Protein AF-A0A6V7HLE0-F1 (afdb_monomer)

Solvent-accessible surface area (backbone atoms only — not comparable to full-atom values): 6929 Å² total; per-residue (Å²): 120,99,83,54,61,70,68,43,31,61,77,67,65,37,45,67,63,46,24,53,49,45,64,56,27,66,76,41,88,66,30,54,54,55,52,43,51,55,50,48,53,54,50,44,53,53,43,41,52,60,47,49,57,46,75,79,42,96,61,55,44,54,57,56,52,48,52,53,49,54,51,48,51,54,53,50,48,40,33,55,73,20,46,72,60,40,64,70,55,54,52,48,54,54,53,42,53,55,54,36,49,70,73,31,90,58,47,68,58,26,51,52,53,35,52,51,54,54,50,60,63,64,64,78,112

Nearest PDB structures (foldseek):
  4ap2-assembly1_B  TM=9.742E-01  e=7.975E-08  Homo sapiens
  4a0c-assembly2_C  TM=9.068E-01  e=9.209E-03  Homo sapiens
  8ek4-assembly1_A  TM=3.374E-01  e=4.069E+00  synthetic construct
  7wot-assembly1_M  TM=4.047E-01  e=7.249E+00  Saccharomyces cerevisiae
  7wot-assembly1_A  TM=4.047E-01  e=6.527E+00  Saccharomyces cerevisiae

Secondary structure (DSSP, 8-state):
-TT-SHHHHHHTT-HHHHHHHHHHHTTSTTHHHHHHHHHHHHHHHHHHHHHHHHHHS---HHHHHHHHHHHHHHHHHHHHHTSTT-HHHHHHHHHHHHHHHTT-TTHHHHHHHHHHHHHHHHT--

Radius of gyration: 16.68 Å; Cα contacts (8 Å, |Δi|>4): 91; chains: 1; bounding box: 50×32×39 Å

Organism: NCBI:txid1563983

InterPro domains:
  IPR001373 Cullin, N-terminal [PF00888] (6-125)
  IPR016159 Cullin repeat-like-containing domain superfamily [SSF74788] (3-104)
  IPR045093 Cullin [PTHR11932] (1-122)

Foldseek 3Di:
DVQDDLLNCLVVVVLVVLQVQLVVLVVDVCSNVVSLVVVLVNLLVVLQVLLVVVVVDPDQLQVSVVVLVVSLVSLVSSCVRRVVVDPSNVVSSVVSSVVSCVVHPCSVVSVVVNVVVVVVVVVPD

Mean predicted aligned error: 5.28 Å

pLDDT: mean 89.58, std 11.66, range [44.81, 98.25]

Sequence (125 aa):
MENSGVVHMLKNQKTDDLGCMY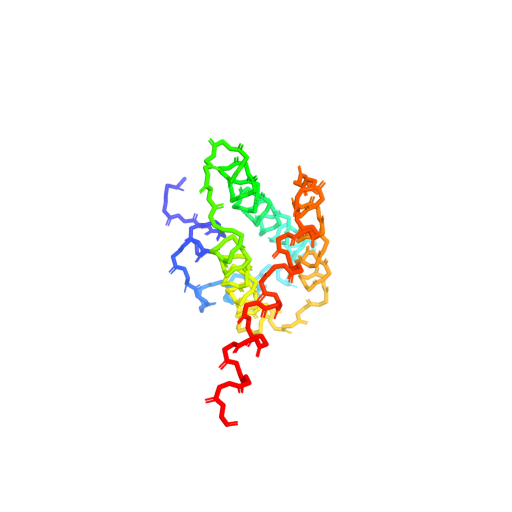KLFSRVSDGLRTVCDCVSQFLREQGRSMVQEEQEATTNAVNFVQNLLDLKERFDHFLHYSFSNDKLFKQMIVSDFEYFLNLNSKSPEYLSLFIDDKLKKGVKG

Structure (mmCIF, N/CA/C/O backbone):
data_AF-A0A6V7HLE0-F1
#
_entry.id   AF-A0A6V7HLE0-F1
#
loop_
_atom_site.group_PDB
_atom_site.id
_atom_site.type_symbol
_atom_site.label_atom_id
_atom_si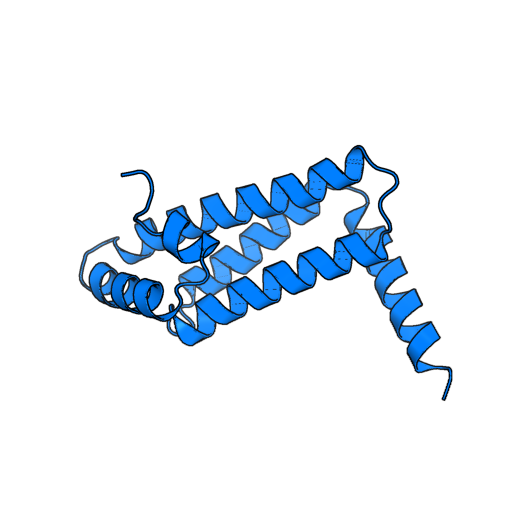te.label_alt_id
_atom_site.label_comp_id
_atom_site.label_asym_id
_atom_site.label_entity_id
_atom_site.label_seq_id
_atom_site.pdbx_PDB_ins_code
_atom_site.Cartn_x
_atom_site.Cartn_y
_atom_site.Cartn_z
_atom_site.occupancy
_atom_site.B_iso_or_equiv
_atom_site.auth_seq_id
_atom_site.auth_comp_id
_atom_site.auth_asym_id
_atom_site.auth_atom_id
_atom_site.pdbx_PDB_model_num
ATOM 1 N N . MET A 1 1 ? 9.762 16.328 -10.153 1.00 47.94 1 MET A N 1
ATOM 2 C CA . MET A 1 1 ? 8.557 16.316 -11.010 1.00 47.94 1 MET A CA 1
ATOM 3 C C . MET A 1 1 ? 7.371 16.031 -10.109 1.00 47.94 1 MET A C 1
ATOM 5 O O . MET A 1 1 ? 7.316 14.950 -9.543 1.00 47.94 1 MET A O 1
ATOM 9 N N . GLU A 1 2 ? 6.475 16.994 -9.910 1.00 51.59 2 GLU A N 1
ATOM 10 C CA . GLU A 1 2 ? 5.438 16.904 -8.864 1.00 51.59 2 GLU A CA 1
ATOM 11 C C . GLU A 1 2 ? 4.225 16.035 -9.243 1.00 51.59 2 GLU A C 1
ATOM 13 O O . GLU A 1 2 ? 3.376 15.772 -8.403 1.00 51.59 2 GLU A O 1
ATOM 18 N N . ASN A 1 3 ? 4.163 15.507 -10.471 1.00 65.31 3 ASN A N 1
ATOM 19 C CA . ASN A 1 3 ? 3.028 14.720 -10.973 1.00 65.31 3 ASN A CA 1
ATOM 20 C C . ASN A 1 3 ? 3.453 13.502 -11.814 1.00 65.31 3 ASN A C 1
ATOM 22 O O . ASN A 1 3 ? 2.799 13.154 -12.794 1.00 65.31 3 ASN A O 1
ATOM 26 N N . SER A 1 4 ? 4.579 12.867 -11.484 1.00 73.62 4 SER A N 1
ATOM 27 C CA . SER A 1 4 ? 5.073 11.696 -12.220 1.00 73.62 4 SER A CA 1
ATOM 28 C C . SER A 1 4 ? 5.727 10.658 -11.302 1.00 73.62 4 SER A C 1
ATOM 30 O O . SER A 1 4 ? 5.921 10.893 -10.109 1.00 73.62 4 SER A O 1
ATOM 32 N N . GLY A 1 5 ? 6.036 9.480 -11.854 1.00 86.56 5 GLY A N 1
ATOM 33 C CA . GLY A 1 5 ? 6.694 8.380 -11.141 1.00 86.56 5 GLY A CA 1
ATOM 34 C C . GLY A 1 5 ? 5.740 7.409 -10.435 1.00 86.56 5 GLY A C 1
ATOM 35 O O . GLY A 1 5 ? 4.520 7.586 -10.445 1.00 86.56 5 GLY A O 1
ATOM 36 N N . VAL A 1 6 ? 6.320 6.373 -9.818 1.00 89.06 6 VAL A N 1
ATOM 37 C CA . VAL A 1 6 ? 5.600 5.260 -9.161 1.00 89.06 6 VAL A CA 1
ATOM 38 C C . VAL A 1 6 ? 4.573 5.768 -8.159 1.00 89.06 6 VAL A C 1
ATOM 40 O O . VAL A 1 6 ? 3.411 5.385 -8.212 1.00 89.06 6 VAL A O 1
ATOM 43 N N . VAL A 1 7 ? 4.983 6.679 -7.275 1.00 90.44 7 VAL A N 1
ATOM 44 C CA . VAL A 1 7 ? 4.124 7.203 -6.205 1.00 90.44 7 VAL A CA 1
ATOM 45 C C . VAL A 1 7 ? 2.905 7.931 -6.773 1.00 90.44 7 VAL A C 1
ATOM 47 O O . VAL A 1 7 ? 1.795 7.752 -6.275 1.00 90.44 7 VAL A O 1
ATOM 50 N N . HIS A 1 8 ? 3.074 8.720 -7.840 1.00 92.56 8 HIS A N 1
ATOM 51 C CA . HIS A 1 8 ? 1.950 9.389 -8.495 1.00 92.56 8 HIS A CA 1
ATOM 52 C C . HIS A 1 8 ? 0.977 8.373 -9.111 1.00 92.56 8 HIS A C 1
ATOM 54 O O . HIS A 1 8 ? -0.235 8.511 -8.940 1.00 92.56 8 HIS A O 1
ATOM 60 N N . MET A 1 9 ? 1.487 7.349 -9.802 1.00 94.00 9 MET A N 1
ATOM 61 C CA . MET A 1 9 ? 0.649 6.306 -10.404 1.00 94.00 9 MET A CA 1
ATOM 62 C C . MET A 1 9 ? -0.104 5.500 -9.339 1.00 94.00 9 MET A C 1
ATOM 64 O O . MET A 1 9 ? -1.301 5.267 -9.495 1.00 94.00 9 MET A O 1
ATOM 68 N N . LEU A 1 10 ? 0.558 5.157 -8.227 1.00 93.12 10 LEU A N 1
ATOM 69 C CA . LEU A 1 10 ? -0.066 4.486 -7.087 1.00 93.12 10 LEU A CA 1
ATOM 70 C C . LEU A 1 10 ? -1.196 5.337 -6.510 1.00 93.12 10 LEU A C 1
ATOM 72 O O . LEU A 1 10 ? -2.321 4.849 -6.430 1.00 93.12 10 LEU A O 1
ATOM 76 N N . LYS A 1 11 ? -0.938 6.613 -6.178 1.00 92.38 11 LYS A N 1
ATOM 77 C CA . LYS A 1 11 ? -1.932 7.544 -5.607 1.00 92.38 11 LYS A CA 1
ATOM 78 C C . LYS A 1 11 ? -3.177 7.692 -6.481 1.00 92.38 11 LYS A C 1
ATOM 80 O O . LYS A 1 11 ? -4.284 7.661 -5.952 1.00 92.38 11 LYS A O 1
ATOM 85 N N . ASN A 1 12 ? -2.988 7.785 -7.796 1.00 93.31 12 ASN A N 1
ATOM 86 C CA . ASN A 1 12 ? -4.060 8.013 -8.767 1.00 93.31 12 ASN A CA 1
ATOM 87 C C . ASN A 1 12 ? -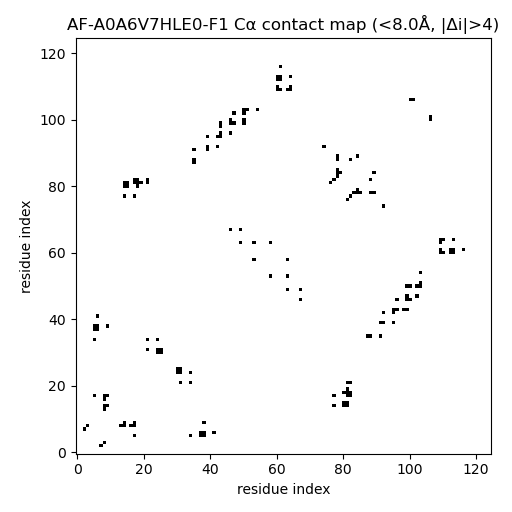4.618 6.724 -9.394 1.00 93.31 12 ASN A C 1
ATOM 89 O O . ASN A 1 12 ? -5.369 6.810 -10.359 1.00 93.31 12 ASN A O 1
ATOM 93 N N . GLN A 1 13 ? -4.248 5.546 -8.876 1.00 92.12 13 GLN A N 1
ATOM 94 C CA . GLN A 1 13 ? -4.724 4.242 -9.361 1.00 92.12 13 GLN A CA 1
ATOM 95 C C . GLN A 1 13 ? -4.522 4.038 -10.873 1.00 92.12 13 GLN A C 1
ATOM 97 O O . GLN A 1 13 ? -5.362 3.464 -11.561 1.00 92.12 13 GLN A O 1
ATOM 102 N N . LYS A 1 14 ? -3.390 4.511 -11.407 1.00 94.50 14 LYS A N 1
ATOM 103 C CA . LYS A 1 14 ? -3.052 4.378 -12.831 1.00 94.50 14 LYS A CA 1
ATOM 104 C C . LYS A 1 14 ? -2.479 2.990 -13.131 1.00 94.50 14 LYS A C 1
ATOM 106 O O . LYS A 1 14 ? -1.286 2.852 -13.393 1.00 94.50 14 LYS A O 1
ATOM 111 N N . THR A 1 15 ? -3.324 1.962 -13.052 1.00 94.38 15 THR A N 1
ATOM 112 C CA . THR A 1 15 ? -2.947 0.541 -13.166 1.00 94.38 15 THR A CA 1
ATOM 113 C C . THR A 1 15 ? -2.197 0.221 -14.466 1.00 94.38 15 THR A C 1
ATOM 115 O O . THR A 1 15 ? -1.164 -0.455 -14.420 1.00 94.38 15 THR A O 1
ATOM 118 N N . ASP A 1 16 ? -2.652 0.747 -15.606 1.00 95.00 16 ASP A N 1
ATOM 119 C CA . ASP A 1 16 ? -2.028 0.492 -16.913 1.00 95.00 16 ASP A CA 1
ATOM 120 C C . ASP A 1 16 ? -0.640 1.133 -17.031 1.00 95.00 16 ASP A C 1
ATOM 122 O O . ASP A 1 16 ? 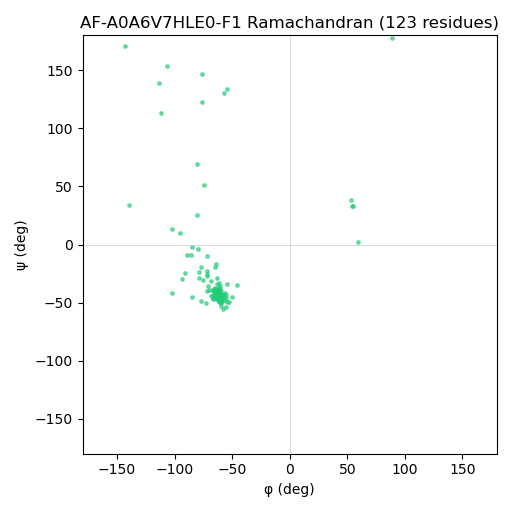0.321 0.478 -17.445 1.00 95.00 16 ASP A O 1
ATOM 126 N N . ASP A 1 17 ? -0.504 2.390 -16.596 1.00 94.56 17 ASP A N 1
ATOM 127 C CA . ASP A 1 17 ? 0.777 3.108 -16.577 1.00 94.56 17 ASP A CA 1
ATOM 128 C C . ASP A 1 17 ? 1.792 2.391 -15.677 1.00 94.56 17 ASP A C 1
ATOM 130 O O . ASP A 1 17 ? 2.959 2.223 -16.043 1.00 94.56 17 ASP A O 1
ATOM 134 N N . LEU A 1 18 ? 1.333 1.907 -14.519 1.00 94.69 18 LEU A N 1
ATOM 135 C CA . LEU A 1 18 ? 2.140 1.140 -13.574 1.00 94.69 18 LEU A CA 1
ATOM 136 C C . LEU A 1 18 ? 2.615 -0.184 -14.202 1.00 94.69 18 LEU A C 1
ATOM 138 O O . LEU A 1 18 ? 3.769 -0.578 -14.024 1.00 94.69 18 LEU A O 1
ATOM 142 N N . GLY A 1 19 ? 1.756 -0.835 -14.994 1.00 95.88 19 GLY A N 1
ATOM 143 C CA . GLY A 1 19 ? 2.097 -2.039 -15.754 1.00 95.88 19 GLY A CA 1
ATOM 144 C C . GLY A 1 19 ? 3.106 -1.779 -16.876 1.00 95.88 19 GLY A C 1
ATOM 145 O O . GLY A 1 19 ? 4.035 -2.565 -17.076 1.00 95.88 19 GLY A O 1
ATOM 146 N N . CYS A 1 20 ? 2.991 -0.651 -17.581 1.00 95.69 20 CYS A N 1
ATOM 147 C CA . CYS A 1 20 ? 4.008 -0.200 -18.533 1.00 95.69 20 CYS A CA 1
ATOM 148 C C . CYS A 1 20 ? 5.352 0.043 -17.837 1.00 95.69 20 CYS A C 1
ATOM 150 O O . CYS A 1 20 ? 6.393 -0.389 -18.338 1.00 95.69 20 CYS A O 1
ATOM 152 N N . MET A 1 21 ? 5.332 0.670 -16.658 1.00 94.44 21 MET A N 1
ATOM 153 C CA . MET A 1 21 ? 6.537 0.911 -15.873 1.00 94.44 21 MET A CA 1
ATOM 154 C C . MET A 1 21 ? 7.196 -0.402 -15.434 1.00 94.44 21 MET A C 1
ATOM 156 O O . MET A 1 21 ? 8.395 -0.582 -15.638 1.00 94.44 21 MET A O 1
ATOM 160 N N . TYR A 1 22 ? 6.416 -1.356 -14.923 1.00 95.62 22 TYR A N 1
ATOM 161 C CA . TYR A 1 22 ? 6.899 -2.693 -14.570 1.00 95.62 22 TYR A CA 1
ATOM 162 C C . TYR A 1 22 ? 7.600 -3.381 -15.753 1.00 95.62 22 TYR A C 1
ATOM 164 O O . TYR A 1 22 ? 8.745 -3.814 -15.625 1.00 95.62 22 TYR A O 1
ATOM 172 N N . LYS A 1 23 ? 6.971 -3.398 -16.938 1.00 95.94 23 LYS A N 1
ATOM 173 C CA . LYS A 1 23 ? 7.530 -4.009 -18.164 1.00 95.94 23 LYS A CA 1
ATOM 174 C C . LYS A 1 23 ? 8.812 -3.342 -18.666 1.00 95.94 23 LYS A C 1
ATOM 176 O O . LYS A 1 23 ? 9.602 -3.979 -19.364 1.00 95.94 23 LYS A O 1
ATOM 181 N N . LEU A 1 24 ? 8.990 -2.049 -18.400 1.00 95.62 24 LEU A N 1
ATOM 182 C CA . LEU A 1 24 ? 10.206 -1.319 -18.757 1.00 95.62 24 LEU A CA 1
ATOM 183 C C . LEU A 1 24 ? 11.340 -1.646 -17.783 1.00 95.62 24 LEU A C 1
ATOM 185 O O . LEU A 1 24 ? 12.433 -2.008 -18.214 1.00 95.62 24 LEU A O 1
ATOM 189 N N . PHE A 1 25 ? 11.068 -1.576 -16.479 1.00 94.81 25 PHE A N 1
ATOM 190 C CA . PHE A 1 25 ? 12.064 -1.822 -15.436 1.00 94.81 25 PHE A CA 1
ATOM 191 C C . PHE A 1 25 ? 12.449 -3.300 -15.314 1.00 94.81 25 PHE A C 1
ATOM 193 O O . PHE A 1 25 ? 13.563 -3.595 -14.894 1.00 94.81 25 PHE A O 1
ATOM 200 N N . SER A 1 26 ? 11.602 -4.232 -15.765 1.00 95.06 26 SER A N 1
ATOM 201 C CA . SER A 1 26 ? 11.949 -5.657 -15.856 1.00 95.06 26 SER A CA 1
ATOM 202 C C . SER A 1 26 ? 13.082 -5.959 -16.838 1.00 95.06 26 SER A C 1
ATOM 204 O O . SER A 1 26 ? 13.646 -7.049 -16.802 1.00 95.06 26 SER A O 1
ATOM 206 N N . ARG A 1 27 ? 13.411 -5.022 -17.737 1.00 95.88 27 ARG A N 1
ATOM 207 C CA . ARG A 1 27 ? 14.477 -5.174 -18.741 1.00 95.88 27 ARG A CA 1
ATOM 208 C C . ARG A 1 27 ? 15.845 -4.720 -18.237 1.00 95.88 27 ARG A C 1
ATOM 210 O O . ARG A 1 27 ? 16.833 -4.913 -18.937 1.00 95.88 27 ARG A O 1
ATOM 217 N N . VAL A 1 28 ? 15.898 -4.092 -17.064 1.00 94.75 28 VAL A N 1
ATOM 218 C CA . VAL A 1 28 ? 17.117 -3.526 -16.483 1.00 94.75 28 VAL A CA 1
ATOM 219 C C . VAL A 1 28 ? 17.465 -4.306 -15.219 1.00 94.75 28 VAL A C 1
ATOM 221 O O . VAL A 1 28 ? 16.585 -4.641 -14.426 1.00 94.75 28 VAL A O 1
ATOM 224 N N . SER A 1 29 ? 18.752 -4.594 -15.018 1.00 92.62 29 SER A N 1
ATOM 225 C CA . SER A 1 29 ? 19.252 -5.185 -13.771 1.00 92.62 29 SER A CA 1
ATOM 226 C C . SER A 1 29 ? 18.835 -4.335 -12.570 1.00 92.62 29 SER A C 1
ATOM 228 O O . SER A 1 29 ? 18.946 -3.113 -12.623 1.00 92.62 29 SER A O 1
ATOM 230 N N . ASP A 1 30 ? 18.334 -4.973 -11.513 1.00 93.25 30 ASP A N 1
ATOM 231 C CA . ASP A 1 30 ? 17.788 -4.332 -10.304 1.00 93.25 30 ASP A CA 1
ATOM 232 C C . ASP A 1 30 ? 16.600 -3.379 -10.517 1.00 93.25 30 ASP A C 1
ATOM 234 O O . ASP A 1 30 ? 16.053 -2.860 -9.545 1.00 93.25 30 ASP A O 1
ATOM 238 N N . GLY A 1 31 ? 16.107 -3.215 -11.750 1.00 94.81 31 GLY A N 1
ATOM 239 C CA . GLY A 1 31 ? 15.010 -2.298 -12.044 1.00 94.81 31 GLY A CA 1
ATOM 240 C C . GLY A 1 31 ? 13.746 -2.642 -11.257 1.00 94.81 31 GLY A C 1
ATOM 241 O O . GLY A 1 31 ? 13.189 -1.780 -10.582 1.00 94.81 31 GLY A O 1
ATOM 242 N N . LEU A 1 32 ? 13.326 -3.913 -11.262 1.00 95.00 32 LEU A N 1
ATOM 243 C CA . LEU A 1 32 ? 12.163 -4.360 -10.481 1.00 95.00 32 LEU A CA 1
ATOM 244 C C . LEU A 1 32 ? 12.344 -4.174 -8.978 1.00 95.00 32 LEU A C 1
ATOM 246 O O . LEU A 1 32 ? 11.371 -3.872 -8.291 1.00 95.00 32 LEU A O 1
ATOM 250 N N . ARG A 1 33 ? 13.574 -4.313 -8.474 1.00 95.62 33 ARG A N 1
ATOM 251 C CA . ARG A 1 33 ? 13.873 -4.089 -7.061 1.00 95.62 33 ARG A CA 1
ATOM 252 C C . ARG A 1 33 ? 13.685 -2.621 -6.698 1.00 95.62 33 ARG A C 1
ATOM 254 O O . ARG A 1 33 ? 12.974 -2.337 -5.747 1.00 95.62 33 ARG A O 1
ATOM 261 N N . THR A 1 34 ? 14.194 -1.701 -7.517 1.00 94.75 34 THR A N 1
ATOM 262 C CA . THR A 1 34 ? 13.967 -0.260 -7.329 1.00 94.75 34 THR A CA 1
ATOM 263 C C . THR A 1 34 ? 12.479 0.094 -7.329 1.00 94.75 34 THR A C 1
ATOM 265 O O . THR A 1 34 ? 12.027 0.859 -6.480 1.00 94.75 34 THR 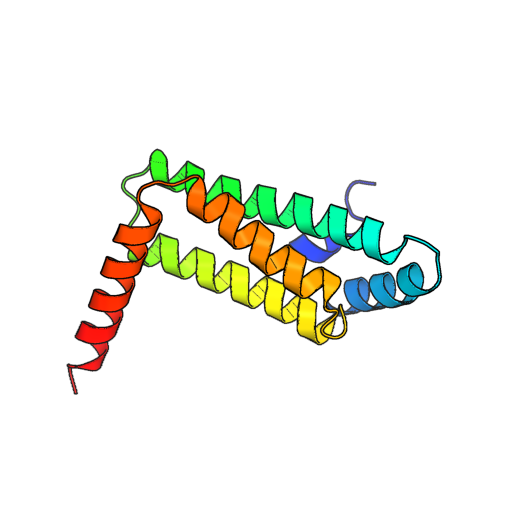A O 1
ATOM 268 N N . VAL A 1 35 ? 11.691 -0.477 -8.249 1.00 95.31 35 VAL A N 1
ATOM 269 C CA . VAL A 1 35 ? 10.234 -0.261 -8.256 1.00 95.31 35 VAL A CA 1
ATOM 270 C C . VAL A 1 35 ? 9.596 -0.820 -6.987 1.00 95.31 35 VAL A C 1
ATOM 272 O O . VAL A 1 35 ? 8.790 -0.133 -6.364 1.00 95.31 35 VAL A O 1
ATOM 275 N N . CYS A 1 36 ? 9.968 -2.037 -6.590 1.00 96.62 36 CYS A N 1
ATOM 276 C CA . CYS A 1 36 ? 9.469 -2.685 -5.383 1.00 96.62 36 CYS A CA 1
ATOM 277 C C . CYS A 1 36 ? 9.762 -1.851 -4.129 1.00 96.62 36 CYS A C 1
ATOM 279 O O . CYS A 1 36 ? 8.863 -1.655 -3.316 1.00 96.62 36 CYS A O 1
ATOM 281 N N . ASP A 1 37 ? 10.968 -1.295 -4.007 1.00 96.56 37 ASP A N 1
ATOM 282 C CA . ASP A 1 37 ? 11.362 -0.440 -2.885 1.00 96.56 37 ASP A CA 1
ATOM 283 C C . ASP A 1 37 ? 10.519 0.848 -2.838 1.00 96.56 37 ASP A C 1
ATOM 285 O O . ASP A 1 37 ? 10.030 1.235 -1.776 1.00 96.56 37 ASP A O 1
ATOM 289 N N . CYS A 1 38 ? 10.255 1.481 -3.990 1.00 95.50 38 CYS A N 1
ATOM 290 C CA . CYS A 1 38 ? 9.361 2.643 -4.059 1.00 95.50 38 CYS A CA 1
ATOM 291 C C . CYS A 1 38 ? 7.914 2.305 -3.667 1.00 95.50 38 CYS A C 1
ATOM 293 O O . CYS A 1 38 ? 7.265 3.087 -2.967 1.00 95.50 38 CYS A O 1
ATOM 295 N N . VAL A 1 39 ? 7.390 1.162 -4.124 1.00 96.69 39 VAL A N 1
ATOM 296 C CA . VAL A 1 39 ? 6.040 0.702 -3.759 1.00 96.69 39 VAL A CA 1
ATOM 297 C C . VAL A 1 39 ? 5.977 0.392 -2.261 1.00 96.69 39 VAL A C 1
ATOM 299 O O . VAL A 1 39 ? 5.016 0.797 -1.609 1.00 96.69 39 VAL A O 1
ATOM 302 N N . SER A 1 40 ? 7.011 -0.253 -1.715 1.00 97.75 40 SER A N 1
ATOM 303 C CA . SER A 1 40 ? 7.123 -0.585 -0.293 1.00 97.75 40 SER A CA 1
ATOM 304 C C . SER A 1 40 ? 7.129 0.659 0.583 1.00 97.75 40 SER A C 1
ATOM 306 O O . SER A 1 40 ? 6.348 0.773 1.527 1.00 97.75 40 SER A O 1
ATOM 308 N N . GLN A 1 41 ? 7.955 1.649 0.235 1.00 96.81 41 GLN A N 1
ATOM 309 C CA . GLN A 1 41 ? 7.999 2.909 0.965 1.00 96.81 41 GLN A CA 1
ATOM 310 C C . GLN A 1 41 ? 6.614 3.570 1.010 1.00 96.81 41 GLN A C 1
ATOM 312 O O . GLN A 1 41 ? 6.147 3.941 2.087 1.00 96.81 41 GLN A O 1
ATOM 317 N N . PHE A 1 42 ? 5.936 3.655 -0.137 1.00 96.25 42 PHE A N 1
ATOM 318 C CA . PHE A 1 42 ? 4.602 4.244 -0.218 1.00 96.25 42 PHE A CA 1
ATOM 319 C C . PHE A 1 42 ? 3.557 3.452 0.586 1.00 96.25 42 PHE A C 1
ATOM 321 O O . PHE A 1 42 ? 2.750 4.047 1.302 1.00 96.25 42 PHE A O 1
ATOM 328 N N . LEU A 1 43 ? 3.577 2.117 0.510 1.00 97.50 43 LEU A N 1
ATOM 329 C CA . LEU A 1 43 ? 2.677 1.253 1.274 1.00 97.50 43 LEU A CA 1
ATOM 330 C C . LEU A 1 43 ? 2.884 1.423 2.782 1.00 97.50 43 LEU A C 1
ATOM 332 O O . LEU A 1 43 ? 1.916 1.620 3.515 1.00 97.50 43 LEU A O 1
ATOM 336 N N . ARG A 1 44 ? 4.138 1.406 3.246 1.00 96.94 44 ARG A N 1
ATOM 337 C CA . ARG A 1 44 ? 4.470 1.609 4.662 1.00 96.94 44 ARG A CA 1
ATOM 338 C C . ARG A 1 44 ? 4.074 2.990 5.158 1.00 96.94 44 ARG A C 1
ATOM 340 O O . ARG A 1 44 ? 3.627 3.103 6.292 1.00 96.94 44 ARG A O 1
ATOM 347 N N . GLU A 1 45 ? 4.245 4.034 4.351 1.00 95.31 45 GLU A N 1
ATOM 348 C CA . GLU A 1 45 ? 3.802 5.387 4.705 1.00 95.31 45 GLU A CA 1
ATOM 349 C C . GLU A 1 45 ? 2.284 5.446 4.900 1.00 95.31 45 GLU A C 1
ATOM 351 O O . GLU A 1 45 ? 1.836 5.919 5.943 1.00 95.31 45 GLU A O 1
ATOM 356 N N . GLN A 1 46 ? 1.499 4.893 3.967 1.00 94.88 46 GLN A N 1
ATOM 357 C CA . GLN A 1 46 ? 0.041 4.851 4.116 1.00 94.88 46 GLN A CA 1
ATOM 358 C C . GLN A 1 46 ? -0.398 3.991 5.306 1.00 94.88 46 GLN A C 1
ATOM 360 O O . GLN A 1 46 ? -1.199 4.442 6.122 1.00 94.88 46 GLN A O 1
ATOM 365 N N . GLY A 1 47 ? 0.161 2.785 5.447 1.00 94.25 47 GLY A N 1
ATOM 366 C CA . GLY A 1 47 ? -0.156 1.891 6.559 1.00 94.25 47 GLY A CA 1
ATOM 367 C C . GLY A 1 47 ? 0.176 2.510 7.917 1.00 94.25 47 GLY A C 1
ATOM 368 O O . GLY A 1 47 ? -0.628 2.415 8.838 1.00 94.25 47 GLY A O 1
ATOM 369 N N . ARG A 1 48 ? 1.311 3.218 8.036 1.00 93.50 48 ARG A N 1
ATOM 370 C CA . ARG A 1 48 ? 1.678 3.956 9.257 1.00 93.50 48 ARG A CA 1
ATOM 371 C C . ARG A 1 48 ? 0.684 5.059 9.604 1.00 93.50 48 ARG A C 1
ATOM 373 O O . ARG A 1 48 ? 0.275 5.119 10.756 1.00 93.50 48 ARG A O 1
ATOM 380 N N . SER A 1 49 ? 0.284 5.882 8.632 1.00 91.56 49 SER A N 1
ATOM 381 C CA . SER A 1 49 ? -0.709 6.946 8.858 1.00 91.56 49 SER A CA 1
ATOM 382 C C . SER A 1 49 ? -1.996 6.359 9.437 1.00 91.56 49 SER A C 1
ATOM 384 O O . SER A 1 49 ? -2.476 6.805 10.472 1.00 91.56 49 SER A O 1
ATOM 386 N N . MET A 1 50 ? -2.477 5.260 8.849 1.00 89.50 50 MET A N 1
ATOM 387 C CA . MET A 1 50 ? -3.711 4.598 9.276 1.00 89.50 50 MET A CA 1
ATOM 388 C C . MET A 1 50 ? -3.628 4.010 10.688 1.00 89.50 50 MET A C 1
ATOM 390 O O . MET A 1 50 ? -4.592 4.095 11.442 1.00 89.50 50 MET A O 1
ATOM 394 N N . VAL A 1 51 ? -2.494 3.408 11.067 1.00 87.56 51 VAL A N 1
ATOM 395 C CA . VAL A 1 51 ? -2.333 2.844 12.419 1.00 87.56 51 VAL A CA 1
ATOM 396 C C . VAL A 1 51 ? -2.032 3.898 13.486 1.00 87.56 51 VAL A C 1
ATOM 398 O O . VAL A 1 51 ? -2.297 3.637 14.656 1.00 87.56 51 VAL A O 1
ATOM 401 N N . GLN A 1 52 ? -1.484 5.058 13.108 1.00 83.56 52 GLN A N 1
ATOM 402 C CA . GLN A 1 52 ? -1.174 6.165 14.021 1.00 83.56 52 GLN A CA 1
ATOM 403 C C . GLN A 1 52 ? -2.382 7.072 14.271 1.00 83.56 52 GLN A C 1
ATOM 405 O O . GLN A 1 52 ? -2.677 7.351 15.430 1.00 83.56 52 GLN A O 1
ATOM 410 N N . GLU A 1 53 ? -3.128 7.457 13.229 1.00 74.69 53 GLU A N 1
ATOM 411 C CA . GLU A 1 53 ? -4.375 8.236 13.358 1.00 74.69 53 GLU A CA 1
ATOM 412 C C . GLU A 1 53 ? -5.380 7.543 14.299 1.00 74.69 53 GLU A C 1
ATOM 414 O O . GLU A 1 53 ? -6.092 8.185 15.070 1.00 74.69 53 GLU A O 1
ATOM 419 N N . GLU A 1 54 ? -5.381 6.210 14.299 1.00 70.19 54 GLU A N 1
ATOM 420 C CA . GLU A 1 54 ? -6.193 5.372 15.182 1.00 70.19 54 GLU A CA 1
ATOM 421 C C . GLU A 1 54 ? -5.777 5.436 16.663 1.00 70.19 54 GLU A C 1
ATOM 423 O O . GLU A 1 54 ? -6.613 5.264 17.546 1.00 70.19 54 GLU A O 1
ATOM 428 N N . GLN A 1 55 ? -4.493 5.648 16.971 1.00 65.69 55 GLN A N 1
ATOM 429 C CA . GLN A 1 55 ? -4.028 5.730 18.365 1.00 65.69 55 GLN A CA 1
ATOM 430 C C . GLN A 1 55 ? -4.479 7.029 19.039 1.00 65.69 55 GLN A C 1
ATOM 432 O O . GLN A 1 55 ? -4.643 7.060 20.259 1.00 65.69 55 GLN A O 1
ATOM 437 N N . GLU A 1 56 ? -4.682 8.079 18.245 1.00 64.19 56 GLU A N 1
ATOM 438 C CA . GLU A 1 56 ? -5.040 9.419 18.709 1.00 64.19 56 GLU A CA 1
ATOM 439 C C . GLU A 1 56 ? -6.561 9.634 18.776 1.00 64.19 56 GLU A C 1
ATOM 441 O O . GLU A 1 56 ? -7.037 10.457 19.560 1.00 64.19 56 GLU A O 1
ATOM 446 N N . ALA A 1 57 ? -7.337 8.876 17.997 1.00 60.84 57 ALA A N 1
ATOM 447 C CA . ALA A 1 57 ? -8.787 8.998 17.920 1.00 60.84 57 ALA A CA 1
ATOM 448 C C . ALA A 1 57 ? -9.526 7.847 18.631 1.00 60.84 57 ALA A C 1
ATOM 450 O O . ALA A 1 57 ? -9.050 6.720 18.734 1.00 60.84 57 ALA A O 1
ATOM 451 N N . THR A 1 58 ? -10.757 8.099 19.089 1.00 62.38 58 THR A N 1
ATOM 452 C CA . THR A 1 58 ? -11.714 7.048 19.492 1.00 62.38 58 THR A CA 1
ATOM 453 C C . THR A 1 58 ? -12.290 6.351 18.257 1.00 62.38 58 THR A C 1
ATOM 455 O O . THR A 1 58 ? -13.509 6.325 18.055 1.00 62.38 58 THR A O 1
ATOM 458 N N . THR A 1 59 ? -11.427 5.889 17.360 1.00 61.62 59 THR A N 1
ATOM 459 C CA . THR A 1 59 ? -11.865 5.323 16.093 1.00 61.62 59 THR A CA 1
ATOM 460 C C . THR A 1 59 ? -12.410 3.909 16.309 1.00 61.62 59 THR A C 1
ATOM 462 O O . THR A 1 59 ? -12.090 3.191 17.258 1.00 61.62 59 THR A O 1
ATOM 465 N N . ASN A 1 60 ? -13.406 3.570 15.493 1.00 78.44 60 ASN A N 1
ATOM 466 C CA . ASN A 1 60 ? -14.129 2.316 15.590 1.00 78.44 60 ASN A CA 1
ATOM 467 C C . ASN A 1 60 ? -13.257 1.195 15.013 1.00 78.44 60 ASN A C 1
ATOM 469 O O . ASN A 1 60 ? -12.930 1.236 13.825 1.00 78.44 60 ASN A O 1
ATOM 473 N N . ALA A 1 61 ? -12.968 0.167 15.818 1.00 83.44 61 ALA A N 1
ATOM 474 C CA . ALA A 1 61 ? -12.240 -1.040 15.417 1.00 83.44 61 ALA A CA 1
ATOM 475 C C . ALA A 1 61 ? -12.728 -1.623 14.078 1.00 83.44 61 ALA A C 1
ATOM 477 O O . ALA A 1 61 ? -11.933 -2.119 13.281 1.00 83.44 61 ALA A O 1
ATOM 478 N N . VAL A 1 62 ? -14.033 -1.517 13.798 1.00 85.00 62 VAL A N 1
ATOM 479 C CA . VAL A 1 62 ? -14.615 -1.994 12.542 1.00 85.00 62 VAL A CA 1
ATOM 480 C C . VAL A 1 62 ? -14.121 -1.189 11.337 1.00 85.00 62 VAL A C 1
ATOM 482 O O . VAL A 1 62 ? -13.778 -1.775 10.311 1.00 85.00 62 VAL A O 1
ATOM 485 N N . ASN A 1 63 ? -14.058 0.138 11.461 1.00 86.56 63 ASN A N 1
ATOM 486 C CA . ASN A 1 63 ? -13.589 1.023 10.394 1.00 86.56 63 ASN A CA 1
ATOM 487 C C . ASN A 1 63 ? -12.084 0.870 10.175 1.00 86.56 63 ASN A C 1
ATOM 489 O O . ASN A 1 63 ? -11.644 0.834 9.031 1.00 86.56 63 ASN A O 1
ATOM 493 N N . PHE A 1 64 ? -11.309 0.722 11.253 1.00 88.88 64 PHE A N 1
ATOM 494 C CA . PHE A 1 64 ? -9.875 0.456 11.170 1.00 88.88 64 PHE A CA 1
ATOM 495 C C . PHE A 1 64 ? -9.581 -0.785 10.317 1.00 88.88 64 PHE A C 1
ATOM 497 O O . PHE A 1 64 ? -8.839 -0.713 9.335 1.00 88.88 64 PHE A O 1
ATOM 504 N N . VAL A 1 65 ? -10.212 -1.917 10.652 1.00 91.31 65 VAL A N 1
ATOM 505 C CA . VAL A 1 65 ? -10.018 -3.169 9.911 1.00 91.31 65 VAL A CA 1
ATOM 506 C C . VAL A 1 65 ? -10.553 -3.055 8.483 1.00 91.31 65 VAL A C 1
ATOM 508 O O . VAL A 1 65 ? -9.897 -3.536 7.563 1.00 91.31 65 VAL A O 1
ATOM 511 N N . GLN A 1 66 ? -11.690 -2.384 8.264 1.00 91.81 66 GLN A N 1
ATOM 512 C CA . GLN A 1 66 ? -12.219 -2.174 6.913 1.00 91.81 66 GLN A CA 1
ATOM 513 C C . GLN A 1 66 ? -11.248 -1.370 6.040 1.00 91.81 66 GLN A C 1
ATOM 515 O O . GLN A 1 66 ? -10.918 -1.816 4.947 1.00 91.81 66 GLN A O 1
ATOM 520 N N . ASN A 1 67 ? -10.706 -0.258 6.541 1.00 92.19 67 ASN A N 1
ATOM 521 C CA . ASN A 1 67 ? -9.755 0.550 5.780 1.00 92.19 67 ASN A CA 1
ATOM 522 C C . ASN A 1 67 ? -8.487 -0.252 5.426 1.00 92.19 67 ASN A C 1
ATOM 524 O O . ASN A 1 67 ? -7.944 -0.112 4.330 1.00 92.19 67 ASN A O 1
ATOM 528 N N . LEU A 1 68 ? -8.003 -1.106 6.337 1.00 93.38 68 LEU A N 1
ATOM 529 C CA . LEU A 1 68 ? -6.861 -1.990 6.073 1.00 93.38 68 LEU A CA 1
ATOM 530 C C . LEU A 1 68 ? -7.159 -3.025 4.983 1.00 93.38 68 LEU A C 1
ATOM 532 O O . LEU A 1 68 ? -6.292 -3.302 4.151 1.00 93.38 68 LEU A O 1
ATOM 536 N N . LEU A 1 69 ? -8.368 -3.593 4.979 1.00 94.25 69 LEU A N 1
ATOM 537 C CA . LEU A 1 69 ? -8.819 -4.504 3.926 1.00 94.25 69 LEU A CA 1
ATOM 538 C C . LEU A 1 69 ? -8.902 -3.787 2.576 1.00 94.25 69 LEU A C 1
ATOM 540 O O . LEU A 1 69 ? -8.392 -4.315 1.591 1.00 94.25 69 LEU A O 1
ATOM 544 N N . ASP A 1 70 ? -9.436 -2.567 2.544 1.00 95.62 7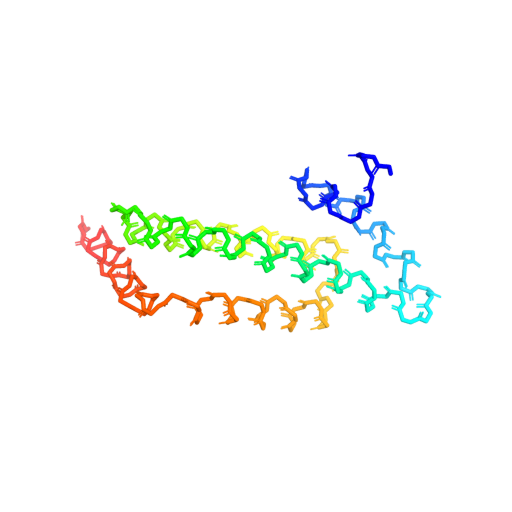0 ASP A N 1
ATOM 545 C CA . ASP A 1 70 ? -9.532 -1.762 1.323 1.00 95.62 70 ASP A CA 1
ATOM 546 C C . ASP A 1 70 ? -8.132 -1.409 0.781 1.00 95.62 70 ASP A C 1
ATOM 548 O O . ASP A 1 70 ? -7.867 -1.477 -0.425 1.00 95.62 70 ASP A O 1
ATOM 552 N N . LEU A 1 71 ? -7.182 -1.094 1.673 1.00 96.12 71 LEU A N 1
ATOM 553 C CA . LEU A 1 71 ? -5.779 -0.897 1.302 1.00 96.12 71 LEU A CA 1
ATOM 554 C C . LEU A 1 71 ? -5.179 -2.185 0.720 1.00 96.12 71 LEU A C 1
ATOM 556 O O . LEU A 1 71 ? -4.467 -2.130 -0.285 1.00 96.12 71 LEU A O 1
ATOM 560 N N . LYS A 1 72 ? -5.461 -3.345 1.323 1.00 96.38 72 LYS A N 1
ATOM 561 C CA . LYS A 1 72 ? -4.954 -4.638 0.850 1.00 96.38 72 LYS A CA 1
ATOM 562 C C . LYS A 1 72 ? -5.504 -4.978 -0.528 1.00 96.38 72 LYS A C 1
ATOM 564 O O . LYS A 1 72 ? -4.727 -5.345 -1.405 1.00 96.38 72 LYS A O 1
ATOM 569 N N . GLU A 1 73 ? -6.804 -4.796 -0.730 1.00 97.31 73 GLU A N 1
ATOM 570 C CA . GLU A 1 73 ? -7.475 -5.026 -2.009 1.00 97.31 73 GLU A CA 1
ATOM 571 C C . GLU A 1 73 ? -6.882 -4.145 -3.113 1.00 97.31 73 GLU A C 1
ATOM 573 O O . GLU A 1 73 ? -6.565 -4.630 -4.200 1.00 97.31 73 GLU A O 1
ATOM 578 N N . ARG A 1 74 ? -6.617 -2.867 -2.816 1.00 97.06 74 ARG A N 1
ATOM 579 C CA . ARG A 1 74 ? -5.958 -1.951 -3.756 1.00 97.06 74 ARG A CA 1
ATOM 580 C C . ARG A 1 74 ? -4.567 -2.437 -4.177 1.00 97.06 74 ARG A C 1
ATOM 582 O O . ARG A 1 74 ? -4.221 -2.367 -5.355 1.00 97.06 74 ARG A O 1
ATOM 589 N N . PHE A 1 75 ? -3.751 -2.917 -3.240 1.00 97.69 75 PHE A N 1
ATOM 590 C CA . PHE A 1 75 ? -2.411 -3.418 -3.568 1.00 97.69 75 PHE A CA 1
ATOM 591 C C . PHE A 1 75 ? -2.437 -4.797 -4.234 1.00 97.69 75 PHE A C 1
ATOM 593 O O . PHE A 1 75 ? -1.601 -5.056 -5.099 1.00 97.69 75 PHE A O 1
ATOM 600 N N . ASP A 1 76 ? -3.418 -5.644 -3.918 1.00 97.44 76 ASP A N 1
ATOM 601 C CA . ASP A 1 76 ? -3.664 -6.893 -4.645 1.00 97.44 76 ASP A CA 1
ATOM 602 C C . ASP A 1 76 ? -4.097 -6.630 -6.089 1.00 97.44 76 ASP A C 1
ATOM 604 O O . ASP A 1 76 ? -3.648 -7.323 -7.004 1.00 97.44 76 ASP A O 1
ATOM 608 N N . HIS A 1 77 ? -4.901 -5.589 -6.318 1.00 97.75 77 HIS A N 1
ATOM 609 C CA . HIS A 1 77 ? -5.257 -5.139 -7.657 1.00 97.75 77 HIS A CA 1
ATOM 610 C C . HIS A 1 77 ? -4.003 -4.740 -8.453 1.00 97.75 77 HIS A C 1
ATOM 612 O O . HIS A 1 77 ? -3.786 -5.249 -9.553 1.00 97.75 77 HIS A O 1
ATOM 618 N N . PHE A 1 78 ? -3.118 -3.905 -7.897 1.00 97.62 78 PHE A N 1
ATOM 619 C CA . PHE A 1 78 ? -1.855 -3.571 -8.572 1.00 97.62 78 PHE A CA 1
ATOM 620 C C . PHE A 1 78 ? -0.965 -4.799 -8.791 1.00 97.62 78 PHE A C 1
ATOM 622 O O . PHE A 1 78 ? -0.383 -4.954 -9.865 1.00 97.62 78 PHE A O 1
ATOM 629 N N . LEU A 1 79 ? -0.882 -5.704 -7.812 1.00 97.94 79 LEU A N 1
ATOM 630 C CA . LEU A 1 79 ? -0.127 -6.947 -7.944 1.00 97.94 79 LEU A CA 1
ATOM 631 C C . LEU A 1 79 ? -0.623 -7.785 -9.127 1.00 97.94 79 LEU A C 1
ATOM 633 O O . LEU A 1 79 ? 0.186 -8.266 -9.922 1.00 97.94 79 LEU A O 1
ATOM 637 N N . HIS A 1 80 ? -1.940 -7.933 -9.258 1.00 97.75 80 HIS A N 1
ATOM 638 C CA . HIS A 1 80 ? -2.547 -8.753 -10.294 1.00 97.75 80 HIS A CA 1
ATOM 639 C C . HIS A 1 80 ? -2.456 -8.109 -11.681 1.00 97.75 80 HIS A C 1
ATOM 641 O O . HIS A 1 80 ? -2.005 -8.754 -12.629 1.00 97.75 80 HIS A O 1
ATOM 647 N N . TYR A 1 81 ? -2.854 -6.840 -11.796 1.00 97.06 81 TYR A N 1
ATOM 648 C CA . TYR A 1 81 ? -3.047 -6.174 -13.086 1.00 97.06 81 TYR A CA 1
ATOM 649 C C . TYR A 1 81 ? -1.816 -5.399 -13.578 1.00 97.06 81 TYR A C 1
ATOM 651 O O . TYR A 1 81 ? -1.598 -5.315 -14.785 1.00 97.06 81 TYR A O 1
ATOM 659 N N . SER A 1 82 ? -0.977 -4.872 -12.681 1.00 97.12 82 SER A N 1
ATOM 660 C CA . SER A 1 82 ? 0.219 -4.097 -13.054 1.00 97.12 82 SER A CA 1
ATOM 661 C C . SER A 1 82 ? 1.508 -4.909 -12.937 1.00 97.12 82 SER A C 1
ATOM 663 O O . SER A 1 82 ? 2.367 -4.837 -13.814 1.00 97.12 82 SER A O 1
ATOM 665 N N . PHE A 1 83 ? 1.652 -5.700 -11.872 1.00 96.94 83 PHE A N 1
ATOM 666 C CA . PHE A 1 83 ? 2.903 -6.397 -11.546 1.00 96.94 83 PHE A CA 1
ATOM 667 C C . PHE A 1 83 ? 2.900 -7.882 -11.915 1.00 96.94 83 PHE A C 1
ATOM 669 O O . PHE A 1 83 ? 3.784 -8.614 -11.491 1.00 96.94 83 PHE A O 1
ATOM 676 N N . SER A 1 84 ? 1.934 -8.352 -12.712 1.00 96.06 84 SER A N 1
ATOM 677 C CA . SER A 1 84 ? 1.902 -9.729 -13.243 1.00 96.06 84 SER A CA 1
ATOM 678 C C . SER A 1 84 ? 2.010 -10.833 -12.172 1.00 96.06 84 SER A C 1
ATOM 680 O O . SER A 1 84 ? 2.582 -11.892 -12.424 1.00 96.06 84 SER A O 1
ATOM 682 N N . ASN A 1 85 ? 1.465 -10.602 -10.972 1.00 96.75 85 ASN A N 1
ATOM 683 C CA . ASN A 1 85 ? 1.580 -11.488 -9.804 1.00 96.75 85 ASN A CA 1
ATOM 684 C C . ASN A 1 85 ? 3.031 -11.830 -9.408 1.00 96.75 85 ASN A C 1
ATOM 686 O O . ASN A 1 85 ? 3.310 -12.932 -8.923 1.00 96.75 85 ASN A O 1
ATOM 690 N N . ASP A 1 86 ? 3.958 -10.892 -9.607 1.00 97.31 86 ASP A N 1
ATOM 691 C CA . ASP A 1 86 ? 5.369 -11.058 -9.271 1.00 97.31 86 ASP A CA 1
ATOM 692 C C . ASP A 1 86 ? 5.567 -11.410 -7.784 1.00 97.31 86 ASP A C 1
ATOM 694 O O . ASP A 1 86 ? 5.033 -10.767 -6.872 1.00 97.31 86 ASP A O 1
ATOM 698 N N . LYS A 1 87 ? 6.352 -12.465 -7.531 1.00 97.31 87 LYS A N 1
ATOM 699 C CA . LYS A 1 87 ? 6.594 -12.995 -6.183 1.00 97.31 87 LYS A CA 1
ATOM 700 C C . LYS A 1 87 ? 7.303 -11.985 -5.283 1.00 97.31 87 LYS A C 1
ATOM 702 O O . LYS A 1 87 ? 7.005 -11.966 -4.091 1.00 97.31 87 LYS A O 1
ATOM 707 N N . LEU A 1 88 ? 8.195 -11.161 -5.839 1.00 96.81 88 LEU A N 1
ATOM 708 C CA . LEU A 1 88 ? 8.907 -10.124 -5.094 1.00 96.81 88 LEU A CA 1
ATOM 709 C C . LEU A 1 88 ? 7.912 -9.114 -4.513 1.00 96.81 88 LEU A C 1
ATOM 711 O O . LEU A 1 88 ? 7.914 -8.852 -3.312 1.00 96.81 88 LEU A O 1
ATOM 715 N N . PHE A 1 89 ? 7.003 -8.619 -5.354 1.00 97.88 89 PHE A N 1
ATOM 716 C CA . PHE A 1 89 ? 5.975 -7.661 -4.951 1.00 97.88 89 PHE A CA 1
ATOM 717 C C . PHE A 1 89 ? 4.987 -8.286 -3.967 1.00 97.88 89 PHE A C 1
ATOM 719 O O . PHE A 1 89 ? 4.639 -7.661 -2.970 1.00 97.88 89 PHE A O 1
ATOM 726 N N . LYS A 1 90 ? 4.580 -9.542 -4.190 1.00 98.25 90 LYS A N 1
ATOM 727 C CA . LYS A 1 90 ? 3.702 -10.264 -3.261 1.00 98.25 90 LYS A CA 1
ATOM 728 C C . LYS A 1 90 ? 4.317 -10.393 -1.865 1.00 98.25 90 LYS A C 1
ATOM 730 O O . LYS A 1 90 ? 3.632 -10.141 -0.877 1.00 98.25 90 LYS A O 1
ATOM 735 N N . GLN A 1 91 ? 5.586 -10.792 -1.779 1.00 98.19 91 GLN A N 1
ATOM 736 C CA . GLN A 1 91 ? 6.297 -10.926 -0.504 1.00 98.19 91 GLN A CA 1
ATOM 737 C C . GLN A 1 91 ? 6.470 -9.575 0.191 1.00 98.19 91 GLN A C 1
ATOM 739 O O . GLN A 1 91 ? 6.241 -9.485 1.394 1.00 98.19 91 GLN A O 1
ATOM 744 N N . MET A 1 92 ? 6.810 -8.529 -0.566 1.00 98.06 92 MET A N 1
ATOM 745 C CA . MET A 1 92 ? 6.917 -7.168 -0.043 1.00 98.06 92 MET A CA 1
ATOM 746 C C . MET A 1 92 ? 5.583 -6.674 0.531 1.00 98.06 92 MET A C 1
ATOM 748 O O . MET A 1 92 ? 5.563 -6.207 1.663 1.00 98.06 92 MET A O 1
ATOM 752 N N . ILE A 1 93 ? 4.464 -6.861 -0.182 1.00 98.19 93 ILE A N 1
ATOM 753 C CA . ILE A 1 93 ? 3.138 -6.452 0.309 1.00 98.19 93 ILE A CA 1
ATOM 754 C C . ILE A 1 93 ? 2.821 -7.163 1.629 1.00 98.19 93 ILE A C 1
ATOM 756 O O . ILE A 1 93 ? 2.426 -6.511 2.589 1.00 98.19 93 ILE A O 1
ATOM 760 N N . VAL A 1 94 ? 3.026 -8.482 1.713 1.00 97.69 94 VAL A N 1
ATOM 761 C CA . VAL A 1 94 ? 2.792 -9.234 2.960 1.00 97.69 94 VAL A CA 1
ATOM 762 C C . VAL A 1 94 ? 3.671 -8.704 4.097 1.00 97.69 94 VAL A C 1
ATOM 764 O O . VAL A 1 94 ? 3.151 -8.382 5.163 1.00 97.69 94 VAL A O 1
ATOM 767 N N . SER A 1 95 ? 4.975 -8.552 3.853 1.00 98.25 95 SER A N 1
ATOM 768 C CA . SER A 1 95 ? 5.930 -8.074 4.859 1.00 98.25 95 SER A CA 1
ATOM 769 C C . SER A 1 95 ? 5.609 -6.662 5.354 1.00 98.25 95 SER A C 1
ATOM 771 O O . SER A 1 95 ? 5.756 -6.371 6.541 1.00 98.25 95 SER A O 1
ATOM 773 N N . ASP A 1 96 ? 5.144 -5.782 4.471 1.00 98.25 96 ASP A N 1
ATOM 774 C CA . ASP A 1 96 ? 4.800 -4.412 4.835 1.00 98.25 96 ASP A CA 1
ATOM 775 C C . ASP A 1 96 ? 3.520 -4.351 5.668 1.00 98.25 96 ASP A C 1
ATOM 777 O O . ASP A 1 96 ? 3.491 -3.621 6.659 1.00 98.25 96 ASP A O 1
ATOM 781 N N . PHE A 1 97 ? 2.509 -5.164 5.334 1.00 97.06 97 PHE A N 1
ATOM 782 C CA . PHE A 1 97 ? 1.303 -5.315 6.155 1.00 97.06 97 PHE A CA 1
ATOM 783 C C . PHE A 1 97 ? 1.619 -5.823 7.559 1.00 97.06 97 PHE A C 1
ATOM 785 O O . PHE A 1 97 ? 1.137 -5.253 8.538 1.00 97.06 97 PHE A O 1
ATOM 792 N N . GLU A 1 98 ? 2.470 -6.842 7.677 1.00 95.75 98 GLU A N 1
ATOM 793 C CA . GLU A 1 98 ? 2.952 -7.318 8.975 1.00 95.75 98 GLU A CA 1
ATOM 794 C C . GLU A 1 98 ? 3.683 -6.209 9.739 1.00 95.75 98 GLU A C 1
ATOM 796 O O . GLU A 1 98 ? 3.448 -6.020 10.933 1.00 95.75 98 GLU A O 1
ATOM 801 N N . TYR A 1 99 ? 4.542 -5.444 9.061 1.00 96.31 99 TYR A N 1
ATOM 802 C CA . TYR A 1 99 ? 5.305 -4.368 9.685 1.00 96.31 99 TYR A CA 1
ATOM 803 C C . TYR A 1 99 ? 4.399 -3.322 10.340 1.00 96.31 99 TYR A C 1
ATOM 805 O O . TYR A 1 99 ? 4.562 -3.058 11.530 1.00 96.31 99 TYR A O 1
ATOM 813 N N . PHE A 1 100 ? 3.451 -2.724 9.607 1.00 94.56 100 PHE A N 1
ATOM 814 C CA . PHE A 1 100 ? 2.655 -1.633 10.179 1.00 94.56 100 PHE A CA 1
ATOM 815 C C . PHE A 1 100 ? 1.541 -2.118 11.111 1.00 94.56 100 PHE A C 1
ATOM 817 O O . PHE A 1 100 ? 1.238 -1.418 12.074 1.00 94.56 100 PHE A O 1
ATOM 824 N N . LEU A 1 101 ? 0.981 -3.320 10.917 1.00 92.62 101 LEU A N 1
ATOM 825 C CA . LEU A 1 101 ? 0.021 -3.895 11.870 1.00 92.62 101 LEU A CA 1
ATOM 826 C C . LEU A 1 101 ? 0.643 -4.084 13.257 1.00 92.62 101 LEU A C 1
ATOM 828 O O . LEU A 1 101 ? -0.008 -3.801 14.264 1.00 92.62 101 LEU A O 1
ATOM 832 N N . ASN A 1 102 ? 1.913 -4.497 13.301 1.00 92.69 102 ASN A N 1
ATOM 833 C CA . ASN A 1 102 ? 2.667 -4.682 14.540 1.00 92.69 102 ASN A CA 1
ATOM 834 C C . ASN A 1 102 ? 3.052 -3.364 15.237 1.00 92.69 102 ASN A C 1
ATOM 836 O O . ASN A 1 102 ? 3.502 -3.397 16.381 1.00 92.69 102 ASN A O 1
ATOM 840 N N . LEU A 1 103 ? 2.866 -2.203 14.596 1.00 91.94 103 LEU A N 1
ATOM 841 C CA . LEU A 1 103 ? 3.070 -0.900 15.244 1.00 91.94 103 LEU A CA 1
ATOM 842 C C . LEU A 1 103 ? 1.905 -0.509 16.165 1.00 91.94 103 LEU A C 1
ATOM 844 O O . LEU A 1 103 ? 2.078 0.352 17.026 1.00 91.94 103 LEU A O 1
ATOM 848 N N . ASN A 1 104 ? 0.729 -1.119 15.998 1.00 88.19 104 ASN A N 1
ATOM 849 C CA . ASN A 1 104 ? -0.429 -0.886 16.854 1.00 88.19 104 ASN A CA 1
ATOM 850 C C . ASN A 1 104 ? -0.72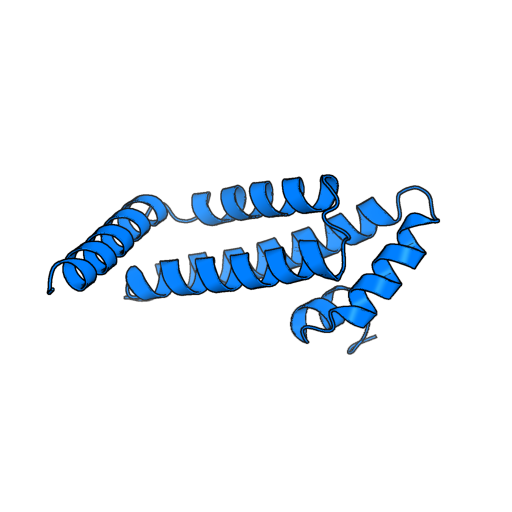9 -2.137 17.690 1.00 88.19 104 ASN A C 1
ATOM 852 O O . ASN A 1 104 ? -1.158 -3.168 17.175 1.00 88.19 104 ASN A O 1
ATOM 856 N N . SER A 1 105 ? -0.545 -2.029 19.008 1.00 88.88 105 SER A N 1
ATOM 857 C CA . SER A 1 105 ? -0.786 -3.124 19.955 1.00 88.88 105 SER A CA 1
ATOM 858 C C . SER A 1 105 ? -2.253 -3.560 20.036 1.00 88.88 105 SER A C 1
ATOM 860 O O . SER A 1 105 ? -2.523 -4.678 20.470 1.00 88.88 105 SER A O 1
ATOM 862 N N . LYS A 1 106 ? -3.195 -2.718 19.591 1.00 88.50 106 LYS A N 1
ATOM 863 C CA . LYS A 1 106 ? -4.633 -3.026 19.548 1.00 88.50 106 LYS A CA 1
ATOM 864 C C . LYS A 1 106 ? -5.063 -3.762 18.279 1.00 88.50 106 LYS A C 1
ATOM 866 O O . LYS A 1 106 ? -6.193 -4.244 18.224 1.00 88.50 106 LYS A O 1
ATOM 871 N N 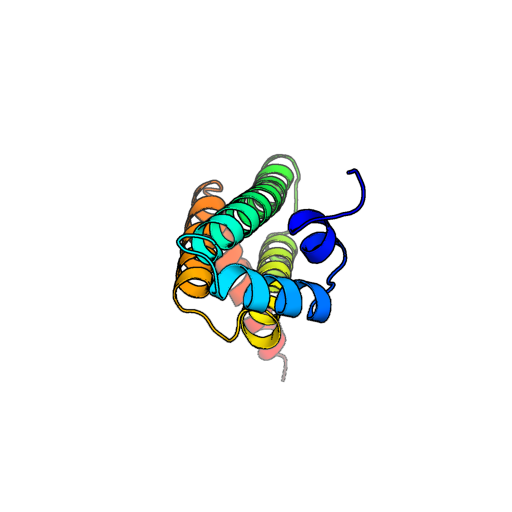. SER A 1 107 ? -4.188 -3.901 17.275 1.00 90.06 107 SER A N 1
ATOM 872 C CA . SER A 1 107 ? -4.514 -4.586 16.014 1.00 90.06 107 SER A CA 1
ATOM 873 C C . SER A 1 107 ? -5.155 -5.974 16.219 1.00 90.06 107 SER A C 1
ATOM 875 O O . SER A 1 107 ? -6.182 -6.231 15.587 1.00 90.06 107 SER A O 1
ATOM 877 N N . PRO A 1 108 ? -4.653 -6.862 17.110 1.00 91.00 108 PRO A N 1
ATOM 878 C CA . PRO A 1 108 ? -5.273 -8.173 17.334 1.00 91.00 108 PRO A CA 1
ATOM 879 C C . PRO A 1 108 ? -6.692 -8.090 17.915 1.00 91.00 108 PRO A C 1
ATOM 881 O O . PRO A 1 108 ? -7.580 -8.833 17.498 1.00 91.00 108 PRO A O 1
ATOM 884 N N . GLU A 1 109 ? -6.921 -7.171 18.855 1.00 90.38 109 GLU A N 1
ATOM 885 C CA . GLU A 1 109 ? -8.234 -6.954 19.470 1.00 90.38 109 GLU A CA 1
ATOM 886 C C . GLU A 1 109 ? -9.238 -6.432 18.438 1.00 90.38 109 GLU A C 1
ATOM 888 O O . GLU A 1 109 ? -10.354 -6.941 18.334 1.00 90.38 109 GLU A O 1
ATOM 893 N N . TYR A 1 110 ? -8.825 -5.466 17.616 1.00 90.62 110 TYR A N 1
ATOM 894 C CA . TYR A 1 110 ? -9.689 -4.870 16.600 1.00 90.62 110 TYR A CA 1
ATOM 895 C C . TYR A 1 110 ? -10.084 -5.874 15.519 1.00 90.62 110 TYR A C 1
ATOM 897 O O . TYR A 1 110 ? -11.244 -5.908 15.107 1.00 90.62 110 TYR A O 1
ATOM 905 N N . LEU A 1 111 ? -9.155 -6.747 15.120 1.00 90.94 111 LEU A N 1
ATOM 906 C CA . LEU A 1 111 ? -9.456 -7.870 14.235 1.00 90.94 111 LEU A CA 1
ATOM 907 C C . LEU A 1 111 ? -10.499 -8.810 14.855 1.00 90.94 111 LEU A C 1
ATOM 909 O O . LEU A 1 111 ? -11.452 -9.190 14.176 1.00 90.94 111 LEU A O 1
ATOM 913 N N . SER A 1 112 ? -10.372 -9.137 16.145 1.00 91.56 112 SER A N 1
ATOM 914 C CA . SER A 1 112 ? -11.354 -9.974 16.845 1.00 91.56 112 SER A CA 1
ATOM 915 C C . SER A 1 112 ? -12.743 -9.325 16.888 1.00 91.56 112 SER A C 1
ATOM 917 O O . SER A 1 112 ? -13.740 -9.997 16.618 1.00 91.56 112 SER A O 1
ATOM 919 N N . LEU A 1 113 ? -12.821 -8.026 17.195 1.00 90.50 113 LEU A N 1
ATOM 920 C CA . LEU A 1 113 ? -14.080 -7.273 17.234 1.00 90.50 113 LEU A CA 1
ATOM 921 C C . LEU A 1 113 ? -14.736 -7.174 15.852 1.00 90.50 113 LEU A C 1
ATOM 923 O O . LEU A 1 113 ? -15.952 -7.323 15.733 1.00 90.50 113 LEU A O 1
ATOM 927 N N . PHE A 1 114 ? -13.943 -6.965 14.799 1.00 90.00 114 PHE A N 1
ATOM 928 C CA . PHE A 1 114 ? -14.443 -6.942 13.427 1.00 90.00 114 PHE A CA 1
ATOM 929 C C . PHE A 1 114 ? -15.038 -8.294 13.019 1.00 90.00 114 PHE A C 1
ATOM 931 O O . PHE A 1 114 ? -16.125 -8.337 12.444 1.00 90.00 114 PHE A O 1
ATOM 938 N N . ILE A 1 115 ? -14.363 -9.403 13.336 1.00 90.56 115 ILE A N 1
ATOM 939 C CA . ILE A 1 115 ? -14.865 -10.752 13.041 1.00 90.56 115 ILE A CA 1
ATOM 940 C C . ILE A 1 115 ? -16.186 -11.010 13.782 1.00 90.56 115 ILE A C 1
ATOM 942 O O . ILE A 1 115 ? -17.145 -11.473 13.163 1.00 90.56 115 ILE A O 1
ATOM 946 N N . ASP A 1 116 ? -16.268 -10.665 15.070 1.00 89.75 116 ASP A N 1
ATOM 947 C CA . ASP A 1 116 ? -17.495 -10.805 15.867 1.00 89.75 116 ASP A CA 1
ATOM 948 C C . ASP A 1 116 ? -18.666 -9.983 15.291 1.00 89.75 116 ASP A C 1
ATOM 950 O O . ASP A 1 116 ? -19.770 -10.510 15.132 1.00 89.75 116 ASP A O 1
ATOM 954 N N . ASP A 1 117 ? -18.430 -8.729 14.883 1.00 88.25 117 ASP A N 1
ATOM 955 C CA . ASP A 1 117 ? -19.446 -7.889 14.228 1.00 88.25 117 ASP A CA 1
ATOM 956 C C . ASP A 1 117 ? -19.948 -8.506 12.908 1.00 88.25 117 ASP A C 1
ATOM 958 O O . ASP A 1 117 ? -21.161 -8.564 12.666 1.00 88.25 117 ASP A O 1
ATOM 962 N N . LYS A 1 118 ? -19.042 -9.023 12.064 1.00 86.31 118 LYS A N 1
ATOM 963 C CA . LYS A 1 118 ? -19.414 -9.670 10.793 1.00 86.31 118 LYS A CA 1
ATOM 964 C C . LYS A 1 118 ? -20.204 -10.961 11.015 1.00 86.31 118 LYS A C 1
ATOM 966 O O . LYS A 1 118 ? -21.193 -11.183 10.314 1.00 86.31 118 LYS A O 1
ATOM 971 N N . LEU A 1 119 ? -19.833 -11.776 12.004 1.00 88.06 119 LEU A N 1
ATOM 972 C CA . LEU 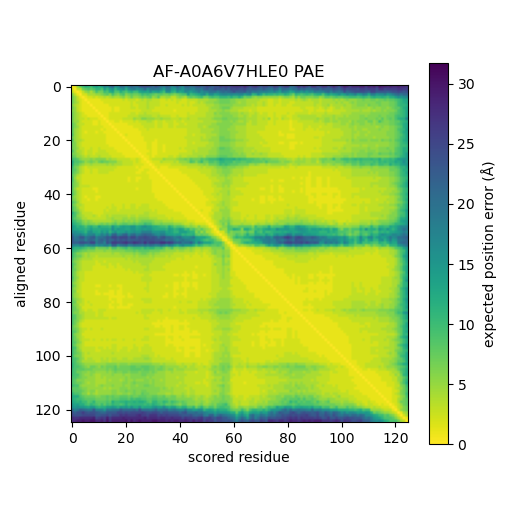A 1 119 ? -20.563 -12.999 12.352 1.00 88.06 119 LEU A CA 1
ATOM 973 C C . LEU A 1 119 ? -21.960 -12.687 12.905 1.00 88.06 119 LEU A C 1
ATOM 975 O O . LEU A 1 119 ? -22.945 -13.254 12.436 1.00 88.06 119 LEU A O 1
ATOM 979 N N . LYS A 1 120 ? -22.088 -11.733 13.834 1.00 84.50 120 LYS A N 1
ATOM 980 C CA . LYS A 1 120 ? -23.388 -11.326 14.400 1.00 84.50 120 LYS A CA 1
ATOM 981 C C . LYS A 1 120 ? -24.354 -10.781 13.350 1.00 84.50 120 LYS A C 1
ATOM 983 O O . LYS A 1 120 ? -25.559 -11.008 13.453 1.00 84.50 120 LYS A O 1
ATOM 988 N N . LYS A 1 121 ? -23.850 -10.068 12.339 1.00 78.19 121 LYS A N 1
ATOM 989 C CA . LYS A 1 121 ? -24.662 -9.602 11.203 1.00 78.19 121 LYS A CA 1
ATOM 990 C C . LYS A 1 121 ? -25.081 -10.751 10.282 1.00 78.19 121 LYS A C 1
ATOM 992 O O . LYS A 1 121 ? -26.205 -10.729 9.795 1.00 78.19 121 LYS A O 1
ATOM 997 N N . GLY A 1 122 ? -24.223 -11.755 10.091 1.00 63.19 122 GLY A N 1
ATOM 998 C CA . GLY A 1 122 ? -24.519 -12.944 9.283 1.00 63.19 122 GLY A CA 1
ATOM 999 C C . GLY A 1 122 ? -25.519 -13.921 9.916 1.00 63.19 122 GLY A C 1
ATOM 1000 O O . GLY A 1 122 ? -26.206 -14.628 9.192 1.00 63.19 122 GLY A O 1
ATOM 1001 N N . VAL A 1 123 ? -25.647 -13.933 11.247 1.00 55.09 123 VAL A N 1
ATOM 1002 C CA . VAL A 1 123 ? -26.555 -14.831 11.997 1.00 55.09 123 VAL A CA 1
ATOM 1003 C C . VAL A 1 123 ? -27.994 -14.288 12.102 1.00 55.09 123 VAL A C 1
ATOM 1005 O O . VAL A 1 123 ? -28.878 -14.962 12.617 1.00 55.09 123 VAL A O 1
ATOM 1008 N N . LYS A 1 124 ? -28.290 -13.092 11.575 1.00 53.00 124 LYS A N 1
ATOM 1009 C CA . LYS A 1 124 ? -29.665 -12.543 11.516 1.00 53.00 124 LYS A CA 1
ATOM 1010 C C . LYS A 1 124 ? -30.518 -13.100 10.355 1.00 53.00 124 LYS A C 1
ATOM 1012 O O . LYS A 1 124 ? -31.436 -12.414 9.907 1.00 53.00 124 LYS A O 1
ATOM 1017 N N . GLY A 1 125 ? -30.204 -14.302 9.871 1.00 44.81 125 GLY A N 1
ATOM 1018 C CA . GLY A 1 125 ? -30.960 -15.041 8.853 1.00 44.81 125 GLY A CA 1
ATOM 1019 C C . GLY A 1 125 ? -31.647 -16.253 9.452 1.00 44.81 125 GLY A C 1
ATOM 1020 O O . GLY A 1 125 ? -30.923 -17.064 10.069 1.00 44.81 125 GLY A O 1
#